Protein AF-A0A2D6ZFH9-F1 (afdb_monomer_lite)

Foldseek 3Di:
DPPDDPLNVLVVLLVLLCVQQVVDPPVSLVVVLVCQVVFHWAFRDWDADPVPRDIATETEHEACPQPDDDDDSVVVSVQSVLQSVQSVVCVVDPVSVVVFDWDADPVFRKIWGPGWRWDDDPNDIWTWTWIWTDDPRHIYIYTYTDDDPDPPD

Sequence (153 aa):
MPKLDLLKIFNLSANLLVASFQRQPNEDIDELYKNLRQGKRVPAGKLINEKNGNFIPLYLQLDRTNYRGKFNKRNFLKAVQILLEKFAQKADDDKELEKLEALTSPMSGEILINIPAGMRVDEEINILMASVLPCKESLVIRLLFVEGQGAHQ

Radius of gyration: 15.62 Å; chains: 1; bounding box: 48×38×37 Å

Structure (mmCIF, N/CA/C/O backbone):
data_AF-A0A2D6ZFH9-F1
#
_entry.id   AF-A0A2D6ZFH9-F1
#
loop_
_atom_site.group_PDB
_atom_site.id
_atom_site.type_symbol
_atom_site.label_atom_id
_atom_site.label_alt_id
_atom_site.label_comp_id
_atom_site.label_asym_id
_atom_site.label_entity_id
_atom_site.label_seq_id
_atom_site.pdbx_PDB_ins_code
_atom_site.Cartn_x
_atom_site.Cartn_y
_atom_site.Cartn_z
_atom_site.occupancy
_atom_site.B_iso_or_equiv
_atom_site.auth_seq_id
_atom_site.auth_comp_id
_atom_site.auth_asym_id
_atom_site.auth_atom_id
_atom_site.pdbx_PDB_model_num
ATOM 1 N N . MET A 1 1 ? -12.997 15.977 8.944 1.00 43.72 1 MET A N 1
ATOM 2 C CA . MET A 1 1 ? -12.691 14.625 9.467 1.00 43.72 1 MET A CA 1
ATOM 3 C C . MET A 1 1 ? -11.893 14.774 10.751 1.00 43.72 1 MET A C 1
ATOM 5 O O . MET A 1 1 ? -11.098 15.708 10.806 1.00 43.72 1 MET A O 1
ATOM 9 N N . PRO A 1 2 ? -12.093 13.922 11.775 1.00 46.31 2 PRO A N 1
ATOM 10 C CA . PRO A 1 2 ? -11.177 13.882 12.913 1.00 46.31 2 PRO A CA 1
ATOM 11 C C . PRO A 1 2 ? -9.754 13.659 12.389 1.00 46.31 2 PRO A C 1
ATOM 13 O O . PRO A 1 2 ? -9.568 12.908 11.430 1.00 46.31 2 PRO A O 1
ATOM 16 N N . LYS A 1 3 ? -8.771 14.350 12.973 1.00 56.97 3 LYS A N 1
ATOM 17 C CA . LYS A 1 3 ? -7.353 14.206 12.625 1.00 56.97 3 LYS A CA 1
ATOM 18 C C . LYS A 1 3 ? -6.991 12.731 12.844 1.00 56.97 3 LYS A C 1
ATOM 20 O O . LYS A 1 3 ? -6.969 12.283 13.990 1.00 56.97 3 LYS A O 1
ATOM 25 N N . LEU A 1 4 ? -6.846 11.947 11.771 1.00 64.44 4 LEU A N 1
ATOM 26 C CA . LEU A 1 4 ? -6.427 10.556 11.918 1.00 64.44 4 LEU A CA 1
ATOM 27 C C . LEU A 1 4 ? -4.990 10.562 12.433 1.00 64.44 4 LEU A C 1
ATOM 29 O O . LEU A 1 4 ? -4.124 11.237 11.882 1.00 64.44 4 LEU A O 1
ATOM 33 N N . ASP A 1 5 ? -4.774 9.816 13.507 1.00 82.88 5 ASP A N 1
ATOM 34 C CA . ASP A 1 5 ? -3.456 9.577 14.071 1.00 82.88 5 ASP A CA 1
ATOM 35 C C . ASP A 1 5 ? -2.593 8.809 13.055 1.00 82.88 5 ASP A C 1
ATOM 37 O O . ASP A 1 5 ? -3.049 7.821 12.467 1.00 82.88 5 ASP A O 1
ATOM 41 N N . LEU A 1 6 ? -1.362 9.275 12.835 1.00 87.50 6 LEU A N 1
ATOM 42 C CA . LEU A 1 6 ? -0.447 8.699 11.854 1.00 87.50 6 LEU A CA 1
ATOM 43 C C . LEU A 1 6 ? -0.100 7.237 12.173 1.00 87.50 6 LEU A C 1
ATOM 45 O O . LEU A 1 6 ? -0.052 6.411 11.262 1.00 87.50 6 LEU A O 1
ATOM 49 N N . LEU A 1 7 ? 0.033 6.883 13.452 1.00 88.94 7 LEU A N 1
ATOM 50 C CA . LEU A 1 7 ? 0.263 5.506 13.878 1.00 88.94 7 LEU A CA 1
ATOM 51 C C . LEU A 1 7 ? -0.943 4.617 13.549 1.00 88.94 7 LEU A C 1
ATOM 53 O O . LEU A 1 7 ? -0.791 3.484 13.091 1.00 88.94 7 LEU A O 1
ATOM 57 N N . LYS A 1 8 ? -2.167 5.138 13.708 1.00 88.12 8 LYS A N 1
ATOM 58 C CA . LYS A 1 8 ? -3.386 4.408 13.315 1.00 88.12 8 LYS A CA 1
ATOM 59 C C . LYS A 1 8 ? -3.468 4.214 11.804 1.00 88.12 8 LYS A C 1
ATOM 61 O O . LYS A 1 8 ? -3.869 3.139 11.368 1.00 88.12 8 LYS A O 1
ATOM 66 N N . ILE A 1 9 ? -3.087 5.219 11.014 1.00 90.25 9 ILE A N 1
ATOM 67 C CA . ILE A 1 9 ? -3.019 5.126 9.545 1.00 90.25 9 ILE A CA 1
ATOM 68 C C . ILE A 1 9 ? -1.995 4.072 9.123 1.00 90.25 9 ILE A C 1
ATOM 70 O O . ILE A 1 9 ? -2.291 3.237 8.265 1.00 90.25 9 ILE A O 1
ATOM 74 N N . PHE A 1 10 ? -0.819 4.085 9.741 1.00 93.44 10 PHE A N 1
ATOM 75 C CA . PHE A 1 10 ? 0.229 3.110 9.483 1.00 93.44 10 PHE A CA 1
ATOM 76 C C . PHE A 1 10 ? -0.232 1.685 9.799 1.00 93.44 10 PHE A C 1
ATOM 78 O O . PHE A 1 10 ? -0.231 0.836 8.908 1.00 93.44 10 PHE A O 1
ATOM 85 N N . ASN A 1 11 ? -0.745 1.450 11.009 1.00 91.69 11 ASN A N 1
ATOM 86 C CA . ASN A 1 11 ? -1.249 0.139 11.423 1.00 91.69 11 ASN A CA 1
ATOM 87 C C . ASN A 1 11 ? -2.407 -0.343 10.540 1.00 91.69 11 ASN A C 1
ATOM 89 O O . ASN A 1 11 ? -2.457 -1.511 10.159 1.00 91.69 11 ASN A O 1
ATOM 93 N N . LEU A 1 12 ? -3.331 0.552 10.180 1.00 92.25 12 LEU A N 1
ATOM 94 C CA . LEU A 1 12 ? -4.419 0.248 9.253 1.00 92.25 12 LEU A CA 1
ATOM 95 C C . LEU A 1 12 ? -3.884 -0.207 7.892 1.00 92.25 12 LEU A C 1
ATOM 97 O O . LEU A 1 12 ? -4.329 -1.225 7.365 1.00 92.25 12 LEU A O 1
ATOM 101 N N . SER A 1 13 ? -2.931 0.542 7.340 1.00 94.38 13 SER A N 1
ATOM 102 C CA . SER A 1 13 ? -2.347 0.262 6.028 1.00 94.38 13 SER A CA 1
ATOM 103 C C . SER A 1 13 ? -1.593 -1.065 6.044 1.00 94.38 13 SER A C 1
ATOM 105 O O . SER A 1 13 ? -1.830 -1.907 5.183 1.00 94.38 13 SER A O 1
ATOM 107 N N . ALA A 1 14 ? -0.752 -1.296 7.055 1.00 94.88 14 ALA A N 1
ATOM 108 C CA . ALA A 1 14 ? -0.007 -2.540 7.215 1.00 94.88 14 ALA A CA 1
ATOM 109 C C . ALA A 1 14 ? -0.937 -3.754 7.320 1.00 94.88 14 ALA A C 1
ATOM 111 O O . ALA A 1 14 ? -0.814 -4.700 6.541 1.00 94.88 14 ALA A O 1
ATOM 112 N N . ASN A 1 15 ? -1.923 -3.699 8.217 1.00 94.19 15 ASN A N 1
ATOM 113 C CA . ASN A 1 15 ? -2.854 -4.803 8.429 1.00 94.19 15 ASN A CA 1
ATOM 114 C C . ASN A 1 15 ? -3.699 -5.102 7.189 1.00 94.19 15 ASN A C 1
ATOM 116 O O . ASN A 1 15 ? -3.901 -6.269 6.854 1.00 94.19 15 ASN A O 1
ATOM 120 N N . LEU A 1 16 ? -4.170 -4.068 6.486 1.00 95.12 16 LEU A N 1
ATOM 121 C CA . LEU A 1 16 ? -4.944 -4.244 5.261 1.00 95.12 16 LEU A CA 1
ATOM 122 C C . LEU A 1 16 ? -4.099 -4.863 4.145 1.00 95.12 16 LEU A C 1
ATOM 124 O O . LEU A 1 16 ? -4.584 -5.752 3.447 1.00 95.12 16 LEU A O 1
ATOM 128 N N . LEU A 1 17 ? -2.839 -4.449 3.989 1.00 96.44 17 LEU A N 1
ATOM 129 C CA . LEU A 1 17 ? -1.936 -5.029 2.993 1.00 96.44 17 LEU A CA 1
ATOM 130 C C . LEU A 1 17 ? -1.594 -6.491 3.321 1.00 96.44 17 LEU A C 1
ATOM 132 O O . LEU A 1 17 ? -1.669 -7.340 2.434 1.00 96.44 17 LEU A O 1
ATOM 136 N N . VAL A 1 18 ? -1.319 -6.823 4.587 1.00 95.31 18 VAL A N 1
ATOM 137 C CA . VAL A 1 18 ? -1.133 -8.219 5.029 1.00 95.31 18 VAL A CA 1
ATOM 138 C C . VAL A 1 18 ? -2.385 -9.049 4.737 1.00 95.31 18 VAL A C 1
ATOM 140 O O . VAL A 1 18 ? -2.299 -10.124 4.142 1.00 95.31 18 VAL A O 1
ATOM 143 N N . ALA A 1 19 ? -3.566 -8.544 5.102 1.00 93.75 19 ALA A N 1
ATOM 144 C CA . ALA A 1 19 ? -4.829 -9.231 4.856 1.00 93.75 19 ALA A CA 1
ATOM 145 C C . ALA A 1 19 ? -5.119 -9.421 3.360 1.00 93.75 19 ALA A C 1
ATOM 147 O O . ALA A 1 19 ? -5.681 -10.446 2.988 1.00 93.75 19 ALA A O 1
ATOM 148 N N . SER A 1 20 ? -4.720 -8.466 2.515 1.00 94.75 20 SER A N 1
ATOM 149 C CA . SER A 1 20 ? -4.968 -8.495 1.067 1.00 94.75 20 SER A CA 1
ATOM 150 C C . SER A 1 20 ? -3.996 -9.398 0.304 1.00 94.75 20 SER A C 1
ATOM 152 O O . SER A 1 20 ? -4.377 -9.969 -0.711 1.00 94.75 20 SER A O 1
ATOM 154 N N . PHE A 1 21 ? -2.744 -9.525 0.759 1.00 94.81 21 PHE A N 1
ATOM 155 C CA . PHE A 1 21 ? -1.682 -10.173 -0.025 1.00 94.81 21 PHE A CA 1
ATOM 156 C C . PHE A 1 21 ? -1.059 -11.416 0.613 1.00 94.81 21 PHE A C 1
ATOM 158 O O . PHE A 1 21 ? -0.444 -12.198 -0.106 1.00 94.81 21 PHE A O 1
ATOM 165 N N . GLN A 1 22 ? -1.187 -11.612 1.928 1.00 91.19 22 GLN A N 1
ATOM 166 C CA . GLN A 1 22 ? -0.555 -12.736 2.638 1.00 91.19 22 GLN A CA 1
ATOM 167 C C . GLN A 1 22 ? -1.557 -13.714 3.262 1.00 91.19 22 GLN A C 1
ATOM 169 O O . GLN A 1 22 ? -1.193 -14.849 3.551 1.00 91.19 22 GLN A O 1
ATOM 174 N N . ARG A 1 23 ? -2.809 -13.294 3.486 1.00 89.50 23 ARG A N 1
ATOM 175 C CA . ARG A 1 23 ? -3.850 -1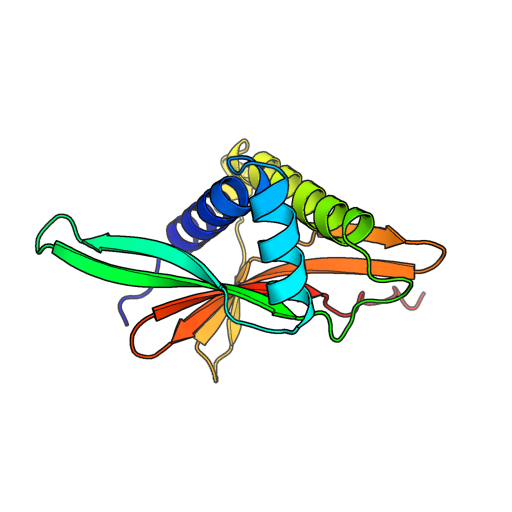4.110 4.144 1.00 89.50 23 ARG A CA 1
ATOM 176 C C . ARG A 1 23 ? -4.967 -14.577 3.201 1.00 89.50 23 ARG A C 1
ATOM 178 O O . ARG A 1 23 ? -5.995 -15.043 3.678 1.00 89.50 23 ARG A O 1
ATOM 185 N N . GLN A 1 24 ? -4.775 -14.434 1.892 1.00 84.25 24 GLN A N 1
ATOM 186 C CA . GLN A 1 24 ? -5.726 -14.844 0.853 1.00 84.25 24 GLN A CA 1
ATOM 187 C C . GLN A 1 24 ? -5.217 -16.101 0.129 1.00 84.25 24 GLN A C 1
ATOM 189 O O . GLN A 1 24 ? -3.998 -16.281 0.022 1.00 84.25 24 GLN A O 1
ATOM 194 N N . PRO A 1 25 ? -6.103 -16.953 -0.412 1.00 81.62 25 PRO A N 1
ATOM 195 C CA . PRO A 1 25 ? -5.702 -18.000 -1.345 1.00 81.62 25 PRO A CA 1
ATOM 196 C C . PRO A 1 25 ? -5.151 -17.398 -2.652 1.00 81.62 25 PRO A C 1
ATOM 198 O O . PRO A 1 25 ? -5.422 -16.252 -3.009 1.00 81.62 25 PRO A O 1
ATOM 201 N N . ASN A 1 26 ? -4.366 -18.184 -3.396 1.00 82.31 26 ASN A N 1
ATOM 202 C CA . ASN A 1 26 ? -3.675 -17.708 -4.604 1.00 82.31 26 ASN A CA 1
ATOM 203 C C . ASN A 1 26 ? -4.620 -17.176 -5.699 1.00 82.31 26 ASN A C 1
ATOM 205 O O . ASN A 1 26 ? -4.254 -16.226 -6.395 1.00 82.31 26 ASN A O 1
ATOM 209 N N . GLU A 1 27 ? -5.804 -17.777 -5.834 1.00 80.31 27 GLU A N 1
ATOM 210 C CA . GLU A 1 27 ? -6.840 -17.411 -6.812 1.00 80.31 27 GLU A CA 1
ATOM 211 C C . GLU A 1 27 ? -7.363 -15.987 -6.569 1.00 80.31 27 GLU A C 1
ATOM 213 O O . GLU A 1 27 ? -7.401 -15.168 -7.491 1.00 80.31 27 GLU A O 1
ATOM 218 N N . ASP A 1 28 ? -7.628 -15.640 -5.309 1.00 89.44 28 ASP A N 1
ATOM 219 C CA . ASP A 1 28 ? -8.063 -14.297 -4.913 1.00 89.44 28 ASP A CA 1
ATOM 220 C C . ASP A 1 28 ? -6.959 -13.257 -5.157 1.00 89.44 28 ASP A C 1
ATOM 222 O O . ASP A 1 28 ? -7.228 -12.124 -5.564 1.00 89.44 28 ASP A O 1
ATOM 226 N N . ILE A 1 29 ? -5.687 -13.643 -4.996 1.00 93.19 29 ILE A N 1
ATOM 227 C CA . ILE A 1 29 ? -4.542 -12.773 -5.307 1.00 93.19 29 ILE A CA 1
ATOM 228 C C . ILE A 1 29 ? -4.432 -12.519 -6.822 1.00 93.19 29 ILE A C 1
ATOM 230 O O . ILE A 1 29 ? -4.035 -11.423 -7.233 1.00 93.19 29 ILE A O 1
ATOM 234 N N . ASP A 1 30 ? -4.762 -13.497 -7.673 1.00 94.50 30 ASP A N 1
ATOM 235 C CA . ASP A 1 30 ? -4.799 -13.313 -9.131 1.00 94.50 30 ASP A CA 1
ATOM 236 C C . ASP A 1 30 ? -5.874 -12.314 -9.556 1.00 94.50 30 ASP A C 1
ATOM 238 O O . ASP A 1 30 ? -5.598 -11.393 -10.340 1.00 94.50 30 ASP A O 1
ATOM 242 N N . GLU A 1 31 ? -7.081 -12.455 -9.012 1.00 95.69 31 GLU A N 1
ATOM 243 C CA . GLU A 1 31 ? -8.167 -11.519 -9.278 1.00 95.69 31 GLU A CA 1
ATOM 244 C C . GLU A 1 31 ? -7.848 -10.117 -8.743 1.00 95.69 31 GLU A C 1
ATOM 246 O O . GLU A 1 31 ? -7.998 -9.123 -9.469 1.00 95.69 31 GLU A O 1
ATOM 251 N N . LEU A 1 32 ? -7.334 -10.026 -7.513 1.00 96.31 32 LEU A N 1
ATOM 252 C CA . LEU A 1 32 ? -6.890 -8.774 -6.911 1.00 96.31 32 LEU A CA 1
ATOM 253 C C . LEU A 1 32 ? -5.855 -8.079 -7.801 1.00 96.31 32 LEU A C 1
ATOM 255 O O . LEU A 1 32 ? -6.027 -6.913 -8.161 1.00 96.31 32 LEU A O 1
ATOM 259 N N . TYR A 1 33 ? -4.810 -8.798 -8.220 1.00 96.94 33 TYR A N 1
ATOM 260 C CA . TYR A 1 33 ? -3.784 -8.264 -9.114 1.00 96.94 33 TYR A CA 1
ATOM 261 C C . TYR A 1 33 ? -4.376 -7.765 -10.436 1.00 96.94 33 TYR A C 1
ATOM 263 O O . TYR A 1 33 ? -4.047 -6.661 -10.882 1.00 96.94 33 TYR A O 1
ATOM 271 N N . LYS A 1 34 ? -5.260 -8.548 -11.065 1.00 97.50 34 LYS A N 1
ATOM 272 C CA . LYS A 1 34 ? -5.911 -8.175 -12.328 1.00 97.50 34 LYS A CA 1
ATOM 273 C C . LYS A 1 34 ? -6.704 -6.878 -12.177 1.00 97.50 34 LYS A C 1
ATOM 275 O O . LYS A 1 34 ? -6.564 -5.984 -13.014 1.00 97.50 34 LYS A O 1
ATOM 280 N N . ASN A 1 35 ? -7.496 -6.757 -11.113 1.00 97.88 35 ASN A N 1
ATOM 281 C CA . ASN A 1 35 ? -8.308 -5.574 -10.852 1.00 97.88 35 ASN A CA 1
ATOM 282 C C . ASN A 1 35 ? -7.443 -4.343 -10.528 1.00 97.88 35 ASN A C 1
ATOM 284 O O . ASN A 1 35 ? -7.650 -3.281 -11.119 1.00 97.88 35 ASN A O 1
ATOM 288 N N . LEU A 1 36 ? -6.421 -4.490 -9.679 1.00 98.00 36 LEU A N 1
ATOM 289 C CA . LEU A 1 36 ? -5.487 -3.407 -9.349 1.00 98.00 36 LEU A CA 1
ATOM 290 C C . LEU A 1 36 ? -4.697 -2.931 -10.572 1.00 98.00 36 LEU A C 1
ATOM 292 O O . LEU A 1 36 ? -4.576 -1.730 -10.801 1.00 98.00 36 LEU A O 1
ATOM 296 N N . ARG A 1 37 ? -4.205 -3.849 -11.414 1.00 96.62 37 ARG A N 1
ATOM 297 C CA . ARG A 1 37 ? -3.478 -3.510 -12.651 1.00 96.62 37 ARG A CA 1
ATOM 298 C C . ARG A 1 37 ? -4.314 -2.662 -13.616 1.00 96.62 37 ARG A C 1
ATOM 300 O O . ARG A 1 37 ? -3.743 -1.862 -14.362 1.00 96.62 37 ARG A O 1
ATOM 307 N N . GLN A 1 38 ? -5.634 -2.848 -13.609 1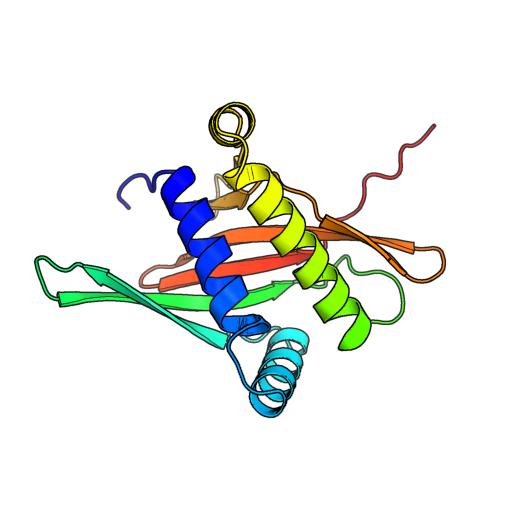.00 96.19 38 GLN A N 1
ATOM 308 C CA . GLN A 1 38 ? -6.603 -2.076 -14.396 1.00 96.19 38 GLN A CA 1
ATOM 309 C C . GLN A 1 38 ? -6.936 -0.707 -13.771 1.00 96.19 38 GLN A C 1
ATOM 311 O O . GLN A 1 38 ? -7.746 0.026 -14.328 1.00 96.19 38 GLN A O 1
ATOM 316 N N . GLY A 1 39 ? -6.334 -0.356 -12.628 1.00 94.62 39 GLY A N 1
ATOM 317 C CA . GLY A 1 39 ? -6.572 0.906 -11.921 1.00 94.62 39 GL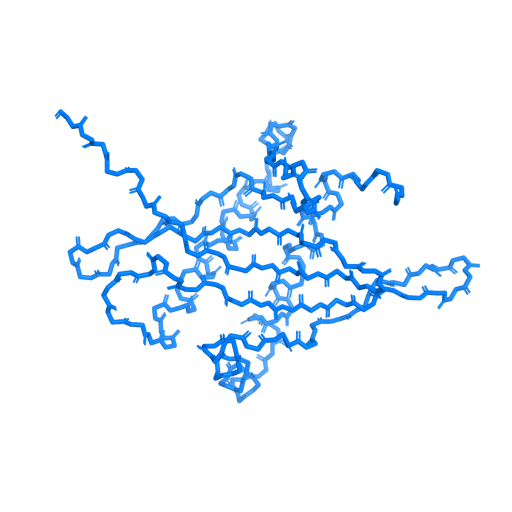Y A CA 1
ATOM 318 C C . GLY A 1 39 ? -7.857 0.926 -11.089 1.00 94.62 39 GLY A C 1
ATOM 319 O O . GLY A 1 39 ? -8.236 1.984 -10.578 1.00 94.62 39 GLY A O 1
ATOM 320 N N . LYS A 1 40 ? -8.536 -0.221 -10.936 1.00 97.31 40 LYS A N 1
ATOM 321 C CA . LYS A 1 40 ? -9.782 -0.311 -10.168 1.00 97.31 40 LYS A CA 1
ATOM 322 C C . LYS A 1 40 ? -9.527 -0.102 -8.677 1.00 97.31 40 LYS A C 1
ATOM 324 O O . LYS A 1 40 ? -8.480 -0.472 -8.148 1.00 97.31 40 LYS A O 1
ATOM 329 N N . ARG A 1 41 ? -10.543 0.430 -7.996 1.00 96.75 41 ARG A N 1
ATOM 330 C CA . ARG A 1 41 ? -10.653 0.380 -6.535 1.00 96.75 41 ARG A CA 1
ATOM 331 C C . ARG A 1 41 ? -11.256 -0.964 -6.150 1.00 96.75 41 ARG A C 1
ATOM 333 O O . ARG A 1 41 ? -12.369 -1.273 -6.570 1.00 96.75 41 ARG A O 1
ATOM 340 N N . VAL A 1 42 ? -10.518 -1.752 -5.382 1.00 97.06 42 VAL A N 1
ATOM 341 C CA . VAL A 1 42 ? -10.933 -3.087 -4.942 1.00 97.06 42 VAL A CA 1
ATOM 342 C C . VAL A 1 42 ? -11.356 -3.009 -3.476 1.00 97.06 42 VAL A C 1
ATOM 344 O O . VAL A 1 42 ? -10.600 -2.447 -2.683 1.00 97.06 42 VAL A O 1
ATOM 347 N N . PRO A 1 43 ? -12.541 -3.509 -3.084 1.00 95.38 43 PRO A N 1
ATOM 348 C CA . PRO A 1 43 ? -12.915 -3.601 -1.676 1.00 95.38 43 PRO A CA 1
ATOM 349 C C . PRO A 1 43 ? -11.878 -4.415 -0.896 1.00 95.38 43 PRO A C 1
ATOM 351 O O . PRO A 1 43 ? -11.517 -5.510 -1.314 1.00 95.38 43 PRO A O 1
ATOM 354 N N . ALA A 1 44 ? -11.396 -3.876 0.221 1.00 93.00 44 ALA A N 1
ATOM 355 C CA . ALA A 1 44 ? -10.333 -4.497 1.017 1.00 93.00 44 ALA A CA 1
ATOM 356 C C . ALA A 1 44 ? -10.684 -4.621 2.509 1.00 93.00 44 ALA A C 1
ATOM 358 O O . ALA A 1 44 ? -9.971 -5.275 3.266 1.00 93.00 44 ALA A O 1
ATOM 359 N N . GLY A 1 45 ? -11.789 -4.013 2.951 1.00 91.06 45 GLY A N 1
ATOM 360 C CA . GLY A 1 45 ? -12.287 -4.173 4.313 1.00 91.06 45 GLY A CA 1
ATOM 361 C C . GLY A 1 45 ? -13.217 -3.049 4.751 1.00 91.06 45 GLY A C 1
ATOM 362 O O . GLY A 1 45 ? -13.779 -2.316 3.937 1.00 91.06 45 GLY A O 1
ATOM 363 N N . LYS A 1 46 ? -13.371 -2.909 6.066 1.00 91.75 46 LYS A N 1
ATOM 364 C CA . LYS A 1 46 ? -14.126 -1.830 6.706 1.00 91.75 46 LYS A CA 1
ATOM 365 C C . LYS A 1 46 ? -13.512 -1.491 8.062 1.00 91.75 46 LYS A C 1
ATOM 367 O O . LYS A 1 46 ? -13.117 -2.392 8.796 1.00 91.75 46 LYS A O 1
ATOM 372 N N . LEU A 1 47 ? -13.468 -0.209 8.408 1.00 86.31 47 LEU A N 1
ATOM 373 C CA . LEU A 1 47 ? -13.263 0.242 9.785 1.00 86.31 47 LEU A CA 1
ATOM 374 C C . LEU A 1 47 ? -14.614 0.272 10.479 1.00 86.31 47 LEU A C 1
ATOM 376 O O . LEU A 1 47 ? -15.523 0.911 9.964 1.00 86.31 47 LEU A O 1
ATOM 380 N N . ILE A 1 48 ? -14.751 -0.378 11.629 1.00 85.12 48 ILE A N 1
ATOM 381 C CA . ILE A 1 48 ? -15.995 -0.382 12.404 1.00 85.12 48 ILE A CA 1
ATOM 382 C C . ILE A 1 48 ? -15.791 0.483 13.645 1.00 85.12 48 ILE A C 1
ATOM 384 O O . ILE A 1 48 ? -14.791 0.352 14.347 1.00 85.12 48 ILE A O 1
ATOM 388 N N . ASN A 1 49 ? -16.741 1.368 13.920 1.00 79.94 49 ASN A N 1
ATOM 389 C CA . ASN A 1 49 ? -16.838 2.048 15.198 1.00 79.94 49 ASN A CA 1
ATOM 390 C C . ASN A 1 49 ? -17.633 1.166 16.165 1.00 79.94 49 ASN A C 1
ATOM 392 O O . ASN A 1 49 ? -18.855 1.065 16.072 1.00 79.94 49 ASN A O 1
ATOM 396 N N . GLU A 1 50 ? -16.934 0.546 17.111 1.00 80.12 50 GLU A N 1
ATOM 397 C CA . GLU A 1 50 ? -17.523 -0.386 18.080 1.00 80.12 50 GLU A CA 1
ATOM 398 C C . GLU A 1 50 ? -18.606 0.251 18.965 1.00 80.12 50 GLU A C 1
ATOM 400 O O . GLU A 1 50 ? -19.480 -0.449 19.463 1.00 80.12 50 GLU A O 1
ATOM 405 N N . LYS A 1 51 ? -18.600 1.581 19.135 1.00 80.12 51 LYS A N 1
ATOM 406 C CA . LYS A 1 51 ? -19.562 2.276 20.004 1.00 80.12 51 LYS A CA 1
ATOM 407 C C . LYS A 1 51 ? -20.944 2.448 19.379 1.00 80.12 51 LYS A C 1
ATOM 409 O O . LYS A 1 51 ? -21.915 2.586 20.113 1.00 80.12 51 LYS A O 1
ATOM 414 N N . ASN A 1 52 ? -21.038 2.522 18.052 1.00 84.62 52 ASN A N 1
ATOM 415 C CA . ASN A 1 52 ? -22.300 2.820 17.364 1.00 84.62 52 ASN A CA 1
ATOM 416 C C . ASN A 1 52 ? -22.566 1.962 16.119 1.00 84.62 52 ASN A C 1
ATOM 418 O O . ASN A 1 52 ? -23.573 2.171 15.452 1.00 84.62 52 ASN A O 1
ATOM 422 N N . GLY A 1 53 ? -21.683 1.018 15.786 1.00 82.25 53 GLY A N 1
ATOM 423 C CA . GLY A 1 53 ? -21.844 0.112 14.646 1.00 82.25 53 GLY A CA 1
ATOM 424 C C . GLY A 1 53 ? -21.621 0.756 13.274 1.00 82.25 53 GLY A C 1
ATOM 425 O O . GLY A 1 53 ? -21.652 0.048 12.266 1.00 82.25 53 GLY A O 1
ATOM 426 N N . ASN A 1 54 ? -21.353 2.065 13.206 1.00 85.75 54 ASN A N 1
ATOM 427 C CA . ASN A 1 54 ? -21.047 2.732 11.944 1.00 85.75 54 ASN A CA 1
ATOM 428 C C . ASN A 1 54 ? -19.743 2.184 11.371 1.00 85.75 54 ASN A C 1
ATOM 430 O O . ASN A 1 54 ? -18.794 1.918 12.112 1.00 85.75 54 ASN A O 1
ATOM 434 N N . PHE A 1 55 ? -19.667 2.070 10.047 1.00 89.38 55 PHE A N 1
ATOM 435 C CA . PHE A 1 55 ? -18.456 1.612 9.384 1.00 89.38 55 PHE A CA 1
ATOM 436 C C . PHE A 1 55 ? -18.015 2.543 8.260 1.00 89.38 55 PHE A C 1
ATOM 438 O O . PHE A 1 55 ? -18.827 3.206 7.623 1.00 89.38 55 PHE A O 1
ATOM 445 N N . ILE A 1 56 ? -16.706 2.568 8.020 1.00 90.81 56 ILE A N 1
ATOM 446 C CA . ILE A 1 56 ? -16.080 3.250 6.891 1.00 90.81 56 ILE A CA 1
ATOM 447 C C . ILE A 1 56 ? -15.504 2.167 5.970 1.00 90.81 56 ILE A C 1
ATOM 449 O O . ILE A 1 56 ? -14.569 1.470 6.376 1.00 90.81 56 ILE A O 1
ATOM 453 N N . PRO A 1 57 ? -16.046 1.988 4.754 1.00 95.19 57 PRO A N 1
ATOM 454 C CA . PRO A 1 57 ? -15.476 1.112 3.738 1.00 95.19 57 PRO A CA 1
ATOM 455 C C . PRO A 1 57 ? -14.009 1.433 3.443 1.00 95.19 57 PRO A C 1
ATOM 457 O O . PRO A 1 57 ? -13.626 2.602 3.321 1.00 95.19 57 PRO A O 1
ATOM 460 N N . LEU A 1 58 ? -13.210 0.382 3.274 1.00 95.81 58 LEU A N 1
ATOM 461 C CA . LEU A 1 58 ? -11.812 0.456 2.872 1.00 95.81 58 LEU A CA 1
ATOM 462 C C . LEU A 1 58 ? -11.638 -0.138 1.480 1.00 95.81 58 LEU A C 1
ATOM 464 O O . LEU A 1 58 ? -12.105 -1.244 1.196 1.00 95.81 58 LEU A O 1
ATOM 468 N N . TYR A 1 59 ? -10.908 0.582 0.639 1.00 97.69 59 TYR A N 1
ATOM 469 C CA . TYR A 1 59 ? -10.545 0.142 -0.701 1.00 97.69 59 TYR A CA 1
ATOM 470 C C . TYR A 1 59 ? -9.033 0.105 -0.865 1.00 97.69 59 TYR A C 1
ATOM 472 O O . TYR A 1 59 ? -8.322 0.907 -0.266 1.00 97.69 59 TYR A O 1
ATOM 480 N N . LEU A 1 60 ? -8.562 -0.784 -1.730 1.00 98.19 60 LEU A N 1
ATOM 481 C CA . LEU A 1 60 ? -7.192 -0.835 -2.210 1.00 98.19 60 LEU A CA 1
ATOM 482 C C . LEU A 1 60 ? -7.148 -0.375 -3.669 1.00 98.19 60 LEU A C 1
ATOM 484 O O . LEU A 1 60 ? -8.006 -0.740 -4.476 1.00 98.19 60 LEU A O 1
ATOM 488 N N . GLN A 1 61 ? -6.151 0.428 -4.019 1.00 98.19 61 GLN A N 1
ATOM 489 C CA . GLN A 1 61 ? -5.924 0.874 -5.390 1.00 98.19 61 GLN A CA 1
ATOM 490 C C . GLN A 1 61 ? -4.429 0.880 -5.704 1.00 98.19 61 GLN A C 1
ATOM 492 O O . GLN A 1 61 ? -3.600 1.100 -4.826 1.00 98.19 61 GLN A O 1
ATOM 497 N N . LEU A 1 62 ? -4.086 0.654 -6.969 1.00 98.44 62 LEU A N 1
ATOM 498 C CA . LEU A 1 62 ? -2.722 0.749 -7.470 1.00 98.44 62 LEU A CA 1
ATOM 499 C C . LEU A 1 62 ? -2.608 1.915 -8.454 1.00 98.44 62 LEU A C 1
ATOM 501 O O . LEU A 1 62 ? -3.364 1.992 -9.421 1.00 98.44 62 LEU A O 1
ATOM 505 N N . ASP A 1 63 ? -1.618 2.769 -8.229 1.00 96.94 63 ASP A N 1
ATOM 506 C CA . ASP A 1 63 ? -1.103 3.722 -9.199 1.00 96.94 63 ASP A CA 1
ATOM 507 C C . ASP A 1 63 ? 0.267 3.242 -9.683 1.00 96.94 63 ASP A C 1
ATOM 509 O O . ASP A 1 63 ? 1.238 3.174 -8.928 1.00 96.94 63 ASP A O 1
ATOM 513 N N . ARG A 1 64 ? 0.328 2.866 -10.957 1.00 95.38 64 ARG A N 1
ATOM 514 C CA . ARG A 1 64 ? 1.544 2.362 -11.604 1.00 95.38 64 ARG A CA 1
ATOM 515 C C . ARG A 1 64 ? 2.110 3.337 -12.628 1.00 95.38 64 ARG A C 1
ATOM 517 O O . ARG A 1 64 ? 2.877 2.906 -13.484 1.00 95.38 64 ARG A O 1
ATOM 524 N N . THR A 1 65 ? 1.697 4.603 -12.582 1.00 95.44 65 THR A N 1
ATOM 525 C CA . THR A 1 65 ? 2.054 5.608 -13.594 1.00 95.44 65 THR A CA 1
ATOM 526 C C . THR A 1 65 ? 3.569 5.740 -13.745 1.00 95.44 65 THR A C 1
ATOM 528 O O . THR A 1 65 ? 4.056 5.755 -14.869 1.00 95.44 65 THR A O 1
ATOM 531 N N . ASN A 1 66 ? 4.316 5.703 -12.635 1.00 95.00 66 ASN A N 1
ATOM 532 C CA . ASN A 1 66 ? 5.779 5.818 -12.654 1.00 95.00 66 ASN A CA 1
ATOM 533 C C . ASN A 1 66 ? 6.514 4.469 -12.606 1.00 95.00 66 ASN A C 1
ATOM 535 O O . ASN A 1 66 ? 7.715 4.433 -12.348 1.00 95.00 66 ASN A O 1
ATOM 539 N N . TYR A 1 67 ? 5.818 3.348 -12.824 1.00 95.12 67 TYR A N 1
ATOM 540 C CA . TYR A 1 67 ? 6.480 2.048 -12.884 1.00 95.12 67 TYR A CA 1
ATOM 541 C C . TYR A 1 67 ? 7.284 1.911 -14.182 1.00 95.12 67 TYR A C 1
ATOM 543 O O . TYR A 1 67 ? 6.749 2.115 -15.274 1.00 95.12 67 TYR A O 1
ATOM 551 N N . ARG A 1 68 ? 8.535 1.468 -14.073 1.00 93.44 68 ARG A N 1
ATOM 552 C CA . ARG A 1 68 ? 9.457 1.248 -15.191 1.00 93.44 68 ARG A CA 1
ATOM 553 C C . ARG A 1 68 ? 9.800 -0.232 -15.365 1.00 93.44 68 ARG A C 1
ATOM 555 O O . ARG A 1 68 ? 9.947 -0.976 -14.393 1.00 93.44 68 ARG A O 1
ATOM 562 N N . GLY A 1 69 ? 9.923 -0.660 -16.621 1.00 91.31 69 GLY A N 1
ATOM 563 C CA . GLY A 1 69 ? 10.163 -2.054 -17.006 1.00 91.31 69 GLY A CA 1
ATOM 564 C C . GLY A 1 69 ? 8.886 -2.896 -17.136 1.00 91.31 69 GLY A C 1
ATOM 565 O O . GLY A 1 69 ? 7.761 -2.391 -17.203 1.00 91.31 69 GLY A O 1
ATOM 566 N N . LYS A 1 70 ? 9.034 -4.227 -17.183 1.00 91.44 70 LYS A N 1
ATOM 567 C CA . LYS A 1 70 ? 7.895 -5.143 -17.377 1.00 91.44 70 LYS A CA 1
ATOM 568 C C . LYS A 1 70 ? 7.046 -5.264 -16.108 1.00 91.44 70 LYS A C 1
ATOM 570 O O . LYS A 1 70 ? 7.450 -5.904 -15.133 1.00 91.44 70 LYS A O 1
ATOM 575 N N . PHE A 1 71 ? 5.826 -4.727 -16.144 1.00 94.56 71 PHE A N 1
ATOM 576 C CA . PHE A 1 71 ? 4.858 -4.877 -15.054 1.00 94.56 71 PHE A CA 1
ATOM 577 C C . PHE A 1 71 ? 4.128 -6.229 -15.133 1.00 94.56 71 PHE A C 1
ATOM 579 O O . PHE A 1 71 ? 3.338 -6.473 -16.047 1.00 94.56 71 PHE A O 1
ATOM 586 N N . ASN A 1 72 ? 4.381 -7.116 -14.169 1.00 95.62 72 ASN A N 1
ATOM 587 C CA . ASN A 1 72 ? 3.764 -8.443 -14.055 1.00 95.62 72 ASN A CA 1
ATOM 588 C C . ASN A 1 72 ? 3.472 -8.789 -12.577 1.00 95.62 72 ASN A C 1
ATOM 590 O O . ASN A 1 72 ? 3.971 -8.107 -11.681 1.00 95.62 72 ASN A O 1
ATOM 594 N N . LYS A 1 73 ? 2.673 -9.840 -12.323 1.00 95.94 73 LYS A N 1
ATOM 595 C CA . LYS A 1 73 ? 2.256 -10.251 -10.966 1.00 95.94 73 LYS A CA 1
ATOM 596 C C . LYS A 1 73 ? 3.455 -10.479 -10.043 1.00 95.94 73 LYS A C 1
ATOM 598 O O . LYS A 1 73 ? 3.459 -9.975 -8.929 1.00 95.94 73 LYS A O 1
ATOM 603 N N . ARG A 1 74 ? 4.493 -11.175 -10.521 1.00 95.31 74 ARG A N 1
ATOM 604 C CA . ARG A 1 74 ? 5.704 -11.478 -9.742 1.00 95.31 74 ARG A CA 1
ATOM 605 C C . ARG A 1 74 ? 6.407 -10.204 -9.269 1.00 95.31 74 ARG A C 1
ATOM 607 O O . ARG A 1 74 ? 6.704 -10.087 -8.087 1.00 95.31 74 ARG A O 1
ATOM 614 N N . ASN A 1 75 ? 6.647 -9.252 -10.169 1.00 95.88 75 ASN A N 1
ATOM 615 C CA . ASN A 1 75 ? 7.322 -7.996 -9.826 1.00 95.88 75 ASN A CA 1
ATOM 616 C C . ASN A 1 75 ? 6.468 -7.129 -8.893 1.00 95.88 75 ASN A C 1
ATOM 618 O O . ASN A 1 75 ? 6.985 -6.550 -7.944 1.00 95.88 75 ASN A O 1
ATOM 622 N N . PHE A 1 76 ? 5.155 -7.083 -9.125 1.00 97.12 76 PHE A N 1
ATOM 623 C CA . PHE A 1 76 ? 4.228 -6.369 -8.252 1.00 97.12 76 PHE A CA 1
ATOM 624 C C . PHE A 1 76 ? 4.200 -6.952 -6.832 1.00 97.12 76 PHE A C 1
ATOM 626 O O . PHE A 1 76 ? 4.387 -6.214 -5.870 1.00 97.12 76 PHE A O 1
ATOM 633 N N . LEU A 1 77 ? 4.025 -8.270 -6.694 1.00 96.25 77 LEU A N 1
ATOM 634 C CA . LEU A 1 77 ? 4.003 -8.923 -5.384 1.00 96.25 77 LEU A CA 1
ATOM 635 C C . LEU A 1 77 ? 5.346 -8.801 -4.662 1.00 96.25 77 LEU A C 1
ATOM 637 O O . LEU A 1 77 ? 5.356 -8.589 -3.455 1.00 96.25 77 LEU A O 1
ATOM 641 N N . LYS A 1 78 ? 6.469 -8.841 -5.390 1.00 96.00 78 LYS A N 1
ATOM 642 C CA . LYS A 1 78 ? 7.792 -8.558 -4.819 1.00 96.00 78 LYS A CA 1
ATOM 643 C C . LYS A 1 78 ? 7.869 -7.141 -4.238 1.00 96.00 78 LYS A C 1
ATOM 645 O O . LYS A 1 78 ? 8.373 -6.974 -3.134 1.00 96.00 78 LYS A O 1
ATOM 650 N N . ALA A 1 79 ? 7.352 -6.131 -4.942 1.00 96.81 79 ALA A N 1
ATOM 651 C CA . ALA A 1 79 ? 7.320 -4.755 -4.439 1.00 96.81 79 ALA A CA 1
ATOM 652 C C . ALA A 1 79 ? 6.487 -4.632 -3.152 1.00 96.81 79 ALA A C 1
ATOM 654 O O . ALA A 1 79 ? 6.924 -4.015 -2.183 1.00 96.81 79 ALA A O 1
ATOM 655 N N . VAL A 1 80 ? 5.305 -5.257 -3.134 1.00 97.50 80 VAL A N 1
ATOM 656 C C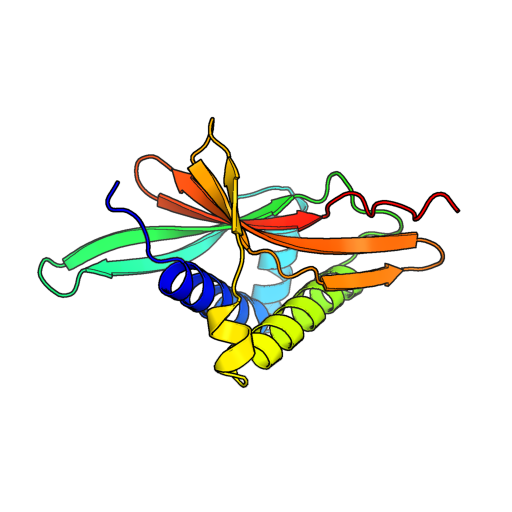A . VAL A 1 80 ? 4.423 -5.292 -1.957 1.00 97.50 80 VAL A CA 1
ATOM 657 C C . VAL A 1 80 ? 5.092 -6.013 -0.789 1.00 97.50 80 VAL A C 1
ATOM 659 O O . VAL A 1 80 ? 5.017 -5.538 0.339 1.00 97.50 80 VAL A O 1
ATOM 662 N N . GLN A 1 81 ? 5.777 -7.126 -1.049 1.00 97.25 81 GLN A N 1
ATOM 663 C CA . GLN A 1 81 ? 6.512 -7.860 -0.025 1.00 97.25 81 GLN A CA 1
ATOM 664 C C . GLN A 1 81 ? 7.601 -6.989 0.618 1.00 97.25 81 GLN A C 1
ATOM 666 O O . GLN A 1 81 ? 7.642 -6.892 1.839 1.00 97.25 81 GLN A O 1
ATOM 671 N N . ILE A 1 82 ? 8.421 -6.300 -0.183 1.00 97.75 82 ILE A N 1
ATOM 672 C CA . ILE A 1 82 ? 9.465 -5.394 0.329 1.00 97.75 82 ILE A CA 1
ATOM 673 C C . ILE A 1 82 ? 8.843 -4.272 1.176 1.00 97.75 82 ILE A C 1
ATOM 675 O O . ILE A 1 82 ? 9.381 -3.909 2.220 1.00 97.75 82 ILE A O 1
ATOM 679 N N . LEU A 1 83 ? 7.694 -3.731 0.758 1.00 98.06 83 LEU A N 1
ATOM 680 C CA . LEU A 1 83 ? 6.969 -2.722 1.533 1.00 98.06 83 LEU A CA 1
ATOM 681 C C . LEU A 1 83 ? 6.487 -3.262 2.885 1.00 98.06 83 LEU A C 1
ATOM 683 O O . LEU A 1 83 ? 6.647 -2.589 3.899 1.00 98.06 83 LEU A O 1
ATOM 687 N N . LEU A 1 84 ? 5.938 -4.478 2.915 1.00 97.19 84 LEU A N 1
ATOM 688 C CA . LEU A 1 84 ? 5.507 -5.131 4.152 1.00 97.19 84 LEU A CA 1
ATOM 689 C C . LEU A 1 84 ? 6.683 -5.435 5.088 1.00 97.19 84 LEU A C 1
ATOM 691 O O . LEU A 1 84 ? 6.565 -5.223 6.290 1.00 97.19 84 LEU A O 1
ATOM 695 N N . GLU A 1 85 ? 7.828 -5.860 4.552 1.00 96.25 85 GLU A N 1
ATOM 696 C CA . GLU A 1 85 ? 9.063 -6.045 5.326 1.00 96.25 85 GLU A CA 1
ATOM 697 C C . GLU A 1 85 ? 9.541 -4.720 5.936 1.00 96.25 85 GLU A C 1
ATOM 699 O O . GLU A 1 85 ? 9.925 -4.676 7.103 1.00 96.25 85 GLU A O 1
ATOM 704 N N . LYS A 1 86 ? 9.462 -3.615 5.184 1.00 95.75 86 LYS A N 1
ATOM 705 C CA . LYS A 1 86 ? 9.781 -2.273 5.693 1.00 95.75 86 LYS A CA 1
ATOM 706 C C . LYS A 1 86 ? 8.807 -1.806 6.770 1.00 95.75 86 LYS A C 1
ATOM 708 O O . LYS A 1 86 ? 9.233 -1.178 7.735 1.00 95.75 86 LYS A O 1
ATOM 713 N N . PHE A 1 87 ? 7.520 -2.112 6.625 1.00 95.44 87 PHE A N 1
ATOM 714 C CA . PHE A 1 87 ? 6.529 -1.840 7.663 1.00 95.44 87 PHE A CA 1
ATOM 715 C C . PHE A 1 87 ? 6.819 -2.646 8.930 1.00 95.44 87 PHE A C 1
ATOM 717 O O . PHE A 1 87 ? 6.818 -2.066 10.007 1.00 95.44 87 PHE A O 1
ATOM 724 N N . ALA A 1 88 ? 7.136 -3.937 8.813 1.00 94.12 88 ALA A N 1
ATOM 725 C CA . ALA A 1 88 ? 7.516 -4.759 9.961 1.00 94.12 88 ALA A CA 1
ATOM 726 C C . ALA A 1 88 ? 8.760 -4.195 10.669 1.00 94.12 88 ALA A C 1
ATOM 728 O O . ALA A 1 88 ? 8.707 -3.923 11.861 1.00 94.12 88 ALA A O 1
ATOM 729 N N . GLN A 1 89 ? 9.822 -3.873 9.919 1.00 93.19 89 GLN A N 1
ATOM 730 C CA . GLN A 1 89 ? 11.032 -3.236 10.465 1.00 93.19 89 GLN A CA 1
ATOM 731 C C . GLN A 1 89 ? 10.728 -1.932 11.214 1.00 93.19 89 GLN A C 1
ATOM 733 O O . GLN A 1 89 ? 11.317 -1.674 12.257 1.00 93.19 89 GLN A O 1
ATOM 738 N N . LYS A 1 90 ? 9.820 -1.101 10.682 1.00 92.44 90 LYS A N 1
ATOM 739 C CA . LYS A 1 90 ? 9.416 0.161 11.320 1.00 92.44 90 LYS A CA 1
ATOM 740 C C . LYS A 1 90 ? 8.574 -0.067 12.578 1.00 92.44 90 LYS A C 1
ATOM 742 O O . LYS A 1 90 ? 8.644 0.746 13.488 1.00 92.44 90 LYS A O 1
ATOM 747 N N . ALA A 1 91 ? 7.761 -1.121 12.604 1.00 90.25 91 ALA A N 1
ATOM 748 C CA . ALA A 1 91 ? 6.888 -1.458 13.725 1.00 90.25 91 ALA A CA 1
ATOM 749 C C . ALA A 1 91 ? 7.635 -2.141 14.883 1.00 90.25 91 ALA A C 1
ATOM 751 O O . ALA A 1 91 ? 7.230 -1.972 16.027 1.00 90.25 91 ALA A O 1
ATOM 752 N N . ASP A 1 92 ? 8.702 -2.889 14.587 1.00 90.25 92 ASP A N 1
ATOM 753 C CA . ASP A 1 92 ? 9.486 -3.637 15.580 1.00 90.25 92 ASP A CA 1
ATOM 754 C C . ASP A 1 92 ? 10.484 -2.759 16.364 1.00 90.25 92 ASP A C 1
ATOM 756 O O . ASP A 1 92 ? 11.016 -3.190 17.387 1.00 90.25 92 ASP A O 1
ATOM 760 N N . ASP A 1 93 ? 10.755 -1.534 15.901 1.00 89.31 93 ASP A N 1
ATOM 761 C CA . ASP A 1 93 ? 11.655 -0.579 16.555 1.00 89.31 93 ASP A CA 1
ATOM 762 C C . ASP A 1 93 ? 10.879 0.671 16.995 1.00 89.31 93 ASP A C 1
ATOM 764 O O . ASP A 1 93 ? 10.588 1.555 16.188 1.00 89.31 93 ASP A O 1
ATOM 768 N N . ASP A 1 94 ? 10.576 0.764 18.294 1.00 83.62 94 ASP A N 1
ATOM 769 C CA . ASP A 1 94 ? 9.834 1.883 18.894 1.00 83.62 94 ASP A CA 1
ATOM 770 C C . ASP A 1 94 ? 10.456 3.252 18.570 1.00 83.62 94 ASP A C 1
ATOM 772 O O . ASP A 1 94 ? 9.739 4.213 18.286 1.00 83.62 94 ASP A O 1
ATOM 776 N N . LYS A 1 95 ? 11.794 3.354 18.544 1.00 82.88 95 LYS A N 1
ATOM 777 C CA . LYS A 1 95 ? 12.481 4.621 18.231 1.00 82.88 95 LYS A CA 1
ATOM 778 C C . LYS A 1 95 ? 12.290 5.003 16.777 1.00 82.88 95 LYS A C 1
ATOM 780 O O . LYS A 1 95 ? 12.275 6.185 16.437 1.00 82.88 95 LYS A O 1
ATOM 785 N N . GLU A 1 96 ? 12.215 4.016 15.898 1.00 82.38 96 GLU A N 1
ATOM 786 C CA . GLU A 1 96 ? 11.924 4.251 14.499 1.00 82.38 96 GLU A CA 1
ATOM 787 C C . GLU A 1 96 ? 10.443 4.556 14.288 1.00 82.38 96 GLU A C 1
ATOM 789 O O . GLU A 1 96 ? 10.132 5.458 13.510 1.00 82.38 96 GLU A O 1
ATOM 794 N N . LEU A 1 97 ? 9.535 3.900 15.003 1.00 83.25 97 LEU A N 1
ATOM 795 C CA . LEU A 1 97 ? 8.102 4.170 14.947 1.00 83.25 97 LEU A CA 1
ATOM 796 C C . LEU A 1 97 ? 7.760 5.603 15.383 1.00 83.25 97 LEU A C 1
ATOM 798 O O . LEU A 1 97 ? 6.936 6.258 14.747 1.00 83.25 97 LEU A O 1
ATOM 802 N N . GLU A 1 98 ? 8.447 6.131 16.399 1.00 83.44 98 GLU A N 1
ATOM 803 C CA . GLU A 1 98 ? 8.336 7.536 16.822 1.00 83.44 98 GLU A CA 1
ATOM 804 C C . GLU A 1 98 ? 8.771 8.530 15.730 1.00 83.44 98 GLU A C 1
ATOM 806 O O . GLU A 1 98 ? 8.252 9.643 15.655 1.00 83.44 98 GLU A O 1
ATOM 811 N N . LYS A 1 99 ? 9.682 8.119 14.839 1.00 85.06 99 LYS A N 1
ATOM 812 C CA . LYS A 1 99 ? 10.140 8.897 13.674 1.00 85.06 99 LYS A CA 1
ATOM 813 C C . LYS A 1 99 ? 9.301 8.630 12.424 1.00 85.06 99 LYS A C 1
ATOM 815 O O . LYS A 1 99 ? 9.791 8.780 11.302 1.00 85.06 99 LYS A O 1
ATOM 820 N N . LEU A 1 100 ? 8.080 8.122 12.568 1.00 86.94 100 LEU A N 1
ATOM 821 C CA . LEU A 1 100 ? 7.204 7.919 11.427 1.00 86.94 100 LEU A CA 1
ATOM 822 C C . LEU A 1 100 ? 6.816 9.278 10.836 1.00 86.94 100 LEU A C 1
ATOM 824 O O . LEU A 1 100 ? 6.125 10.078 11.459 1.00 86.94 100 LEU A O 1
ATOM 828 N N . GLU A 1 101 ? 7.249 9.516 9.605 1.00 89.06 101 GLU A N 1
ATOM 829 C CA . GLU A 1 101 ? 6.921 10.720 8.853 1.00 89.06 101 GLU A CA 1
ATOM 830 C C . GLU A 1 101 ? 5.832 10.436 7.816 1.00 89.06 101 GLU A C 1
ATOM 832 O O . GLU A 1 101 ? 5.703 9.326 7.285 1.00 89.06 101 GLU A O 1
ATOM 837 N N . ALA A 1 102 ? 5.057 11.468 7.490 1.00 89.69 102 ALA A N 1
ATOM 838 C CA . ALA A 1 102 ? 4.114 11.424 6.388 1.00 89.69 102 ALA A CA 1
ATOM 839 C C . ALA A 1 102 ? 3.990 12.778 5.696 1.00 89.69 102 ALA A C 1
ATOM 841 O O . ALA A 1 102 ? 4.063 13.831 6.328 1.00 89.69 102 ALA A O 1
ATOM 842 N N . LEU A 1 103 ? 3.740 12.735 4.390 1.00 89.31 103 LEU A N 1
ATOM 843 C CA . LEU A 1 103 ? 3.435 13.914 3.588 1.00 89.31 103 LEU A CA 1
ATOM 844 C C . LEU A 1 103 ? 1.927 13.975 3.367 1.00 89.31 103 LEU A C 1
ATOM 846 O O . LEU A 1 103 ? 1.328 12.995 2.933 1.00 89.31 103 LEU A O 1
ATOM 850 N N . THR A 1 104 ? 1.302 15.112 3.668 1.00 90.56 104 THR A N 1
ATOM 851 C CA . THR A 1 104 ? -0.143 15.296 3.466 1.00 90.56 104 THR A CA 1
ATOM 852 C C . THR A 1 104 ? -0.393 16.257 2.314 1.00 90.56 104 THR A C 1
ATOM 854 O O . THR A 1 104 ? 0.085 17.390 2.340 1.00 90.56 104 THR A O 1
ATOM 857 N N . SER A 1 105 ? -1.165 15.831 1.315 1.00 89.19 105 SER A N 1
ATOM 858 C CA . SER A 1 105 ? -1.599 16.719 0.240 1.00 89.19 105 SER A CA 1
ATOM 859 C C . SER A 1 105 ? -2.576 17.767 0.783 1.00 89.19 105 SER A C 1
ATOM 861 O O . SER A 1 105 ? -3.625 17.391 1.316 1.00 89.19 105 SER A O 1
ATOM 863 N N . PRO A 1 106 ? -2.310 19.074 0.606 1.00 85.62 106 PRO A N 1
ATOM 864 C CA . PRO A 1 106 ? -3.231 20.120 1.047 1.00 85.62 106 PRO A CA 1
ATOM 865 C C . PRO A 1 106 ? -4.526 20.147 0.222 1.00 85.62 106 PRO A C 1
ATOM 867 O O . PRO A 1 106 ? -5.526 20.692 0.677 1.00 85.62 106 PRO A O 1
ATOM 870 N N . MET A 1 107 ? -4.520 19.557 -0.981 1.00 88.31 107 MET A N 1
ATOM 871 C CA . MET A 1 107 ? -5.674 19.542 -1.881 1.00 88.31 107 MET A CA 1
ATOM 872 C C . MET A 1 107 ? -6.612 18.366 -1.612 1.00 88.31 107 MET A C 1
ATOM 874 O O . MET A 1 107 ? -7.824 18.549 -1.550 1.00 88.31 107 MET A O 1
ATOM 878 N N . SER A 1 108 ? -6.067 17.153 -1.484 1.00 89.06 108 SER A N 1
ATOM 879 C CA . SER A 1 108 ? -6.872 15.930 -1.349 1.00 89.06 108 SER A CA 1
ATOM 880 C C . SER A 1 108 ? -6.947 15.397 0.080 1.00 89.06 108 SER A C 1
ATOM 882 O O . SER A 1 108 ? -7.747 14.505 0.354 1.00 89.06 108 SER A O 1
ATOM 884 N N . GLY A 1 109 ? -6.107 15.897 0.992 1.00 90.25 109 GLY A N 1
ATOM 885 C CA . GLY A 1 109 ? -5.928 15.298 2.313 1.00 90.25 109 GLY A CA 1
ATOM 886 C C . GLY A 1 109 ? -5.290 13.907 2.263 1.00 90.25 109 GLY A C 1
ATOM 887 O O . GLY A 1 109 ? -5.333 13.195 3.261 1.00 90.25 109 GLY A O 1
ATOM 888 N N . GLU A 1 110 ? -4.739 13.498 1.115 1.00 93.88 110 GLU A N 1
ATOM 889 C CA . GLU A 1 110 ? -4.025 12.231 0.963 1.00 93.88 110 GLU A CA 1
ATOM 890 C C . GLU A 1 110 ? -2.758 12.232 1.810 1.00 93.88 110 GLU A C 1
ATOM 892 O O . GLU A 1 110 ? -1.962 13.165 1.731 1.00 93.88 110 GLU A O 1
ATOM 897 N N . ILE A 1 111 ? -2.577 11.179 2.601 1.00 94.44 111 ILE A N 1
ATOM 898 C CA . ILE A 1 111 ? -1.455 11.023 3.524 1.00 94.44 111 ILE A CA 1
ATOM 899 C C . ILE A 1 111 ? -0.538 9.938 2.969 1.00 94.44 111 ILE A C 1
ATOM 901 O O . ILE A 1 111 ? -0.900 8.764 2.974 1.00 94.44 111 ILE A O 1
ATOM 905 N N . LEU A 1 112 ? 0.638 10.322 2.485 1.00 95.12 112 LEU A N 1
ATOM 906 C CA . LEU A 1 112 ? 1.693 9.421 2.032 1.00 95.12 112 LEU A CA 1
ATOM 907 C C . LEU A 1 112 ? 2.553 9.004 3.226 1.00 95.12 112 LEU A C 1
ATOM 909 O O . LEU A 1 112 ? 3.175 9.856 3.858 1.00 95.12 112 LEU A O 1
ATOM 913 N N . ILE A 1 113 ? 2.610 7.707 3.515 1.00 94.88 113 ILE A N 1
ATOM 914 C CA . ILE A 1 113 ? 3.469 7.148 4.562 1.00 94.88 113 ILE A CA 1
ATOM 915 C C . ILE A 1 113 ? 4.904 7.153 4.027 1.00 94.88 113 ILE A C 1
ATOM 917 O O . ILE A 1 113 ? 5.171 6.518 3.003 1.00 94.88 113 ILE A O 1
ATOM 921 N N . ASN A 1 114 ? 5.828 7.857 4.693 1.00 92.50 114 ASN A N 1
ATOM 922 C CA . ASN A 1 114 ? 7.199 8.052 4.209 1.00 92.50 114 ASN A CA 1
ATOM 923 C C . ASN A 1 114 ? 8.088 6.814 4.446 1.00 92.50 114 ASN A C 1
ATOM 925 O O . ASN A 1 114 ? 9.089 6.859 5.156 1.00 92.50 114 ASN A O 1
ATOM 929 N N . ILE A 1 115 ? 7.689 5.67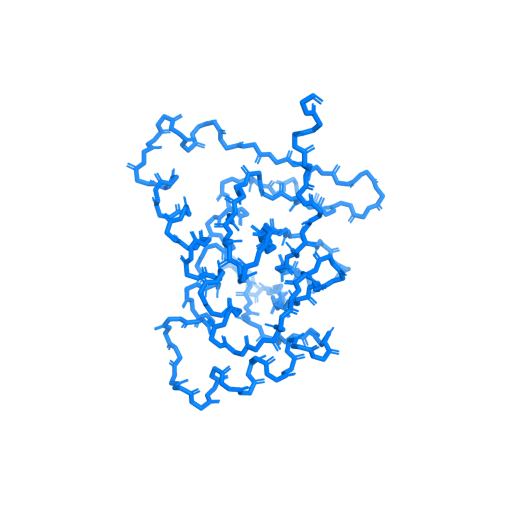5 3.876 1.00 94.12 115 ILE A N 1
ATOM 930 C CA . ILE A 1 115 ? 8.429 4.413 3.921 1.00 94.12 115 ILE A CA 1
ATOM 931 C C . ILE A 1 115 ? 8.554 3.895 2.482 1.00 94.12 115 ILE A C 1
ATOM 933 O O . ILE A 1 115 ? 7.634 3.248 1.973 1.00 94.12 115 ILE A O 1
ATOM 937 N N . PRO A 1 116 ? 9.664 4.207 1.793 1.00 94.44 116 PRO A N 1
ATOM 938 C CA . PRO A 1 116 ? 9.879 3.774 0.420 1.00 94.44 116 PRO A CA 1
ATOM 939 C C . PRO A 1 116 ? 10.318 2.306 0.347 1.00 94.44 116 PRO A C 1
ATOM 941 O O . PRO A 1 116 ? 11.268 1.879 1.007 1.00 94.44 116 PRO A O 1
ATOM 944 N N . ALA A 1 117 ? 9.667 1.542 -0.528 1.00 95.69 117 ALA A N 1
ATOM 945 C CA . ALA A 1 117 ? 10.039 0.177 -0.881 1.00 95.69 117 ALA A CA 1
ATOM 946 C C . ALA A 1 117 ? 10.685 0.156 -2.271 1.00 95.69 117 ALA A C 1
ATOM 948 O O . ALA A 1 117 ? 10.011 0.069 -3.300 1.00 95.69 117 ALA A O 1
ATOM 949 N N . GLY A 1 118 ? 12.012 0.282 -2.291 1.00 94.62 118 GLY A N 1
ATOM 950 C CA . GLY A 1 118 ? 12.804 0.248 -3.517 1.00 94.62 118 GLY A CA 1
ATOM 951 C C . GLY A 1 118 ? 13.022 -1.175 -4.026 1.00 94.62 118 GLY A C 1
ATOM 952 O O . GLY A 1 118 ? 13.399 -2.068 -3.268 1.00 94.62 118 GLY A O 1
ATOM 953 N N . MET A 1 119 ? 12.849 -1.382 -5.328 1.00 93.56 119 MET A N 1
ATOM 954 C CA . MET A 1 119 ? 13.226 -2.618 -6.004 1.00 93.56 119 MET A CA 1
ATOM 955 C C . MET A 1 119 ? 13.853 -2.343 -7.367 1.00 93.56 119 MET A C 1
ATOM 957 O O . MET A 1 119 ? 13.484 -1.396 -8.060 1.00 93.56 119 MET A O 1
ATOM 961 N N . ARG A 1 120 ? 14.771 -3.218 -7.776 1.00 90.88 120 ARG A N 1
ATOM 962 C CA . ARG A 1 120 ? 15.320 -3.222 -9.132 1.00 90.88 120 ARG A CA 1
ATOM 963 C C . ARG A 1 120 ? 14.588 -4.249 -9.992 1.00 90.88 120 ARG A C 1
ATOM 965 O O . ARG A 1 120 ? 14.413 -5.398 -9.568 1.00 90.88 120 ARG A O 1
ATOM 972 N N . VAL A 1 121 ? 14.168 -3.825 -11.178 1.00 88.12 121 VAL A N 1
ATOM 973 C CA . VAL A 1 121 ? 13.601 -4.675 -12.229 1.00 88.12 121 VAL A CA 1
ATOM 974 C C . VAL A 1 121 ? 14.389 -4.378 -13.493 1.00 88.12 121 VAL A C 1
ATOM 976 O O . VAL A 1 121 ? 14.339 -3.259 -13.989 1.00 88.12 121 VAL A O 1
ATOM 979 N N . ASP A 1 122 ? 15.130 -5.371 -13.979 1.00 85.38 122 ASP A N 1
ATOM 980 C CA . ASP A 1 122 ? 16.115 -5.190 -15.047 1.00 85.38 122 ASP A CA 1
ATOM 981 C C . ASP A 1 122 ? 17.122 -4.081 -14.662 1.00 85.38 122 ASP A C 1
ATOM 983 O O . ASP A 1 122 ? 17.760 -4.179 -13.608 1.00 85.38 122 ASP A O 1
ATOM 987 N N . GLU A 1 123 ? 17.241 -3.020 -15.459 1.00 86.19 123 GLU A N 1
ATOM 988 C CA . GLU A 1 123 ? 18.108 -1.862 -15.182 1.00 86.19 123 GLU A CA 1
ATOM 989 C C . GLU A 1 123 ? 17.377 -0.717 -14.455 1.00 86.19 123 GLU A C 1
ATOM 991 O O . GLU A 1 123 ? 17.990 0.271 -14.058 1.00 86.19 123 GLU A O 1
ATOM 996 N N . GLU A 1 124 ? 16.071 -0.862 -14.216 1.00 90.31 124 GLU A N 1
ATOM 997 C CA . GLU A 1 124 ? 15.218 0.199 -13.686 1.00 90.31 124 GLU A CA 1
ATOM 998 C C . GLU A 1 124 ? 15.025 0.089 -12.171 1.00 90.31 124 GLU A C 1
ATOM 1000 O O . GLU A 1 124 ? 14.792 -0.992 -11.613 1.00 90.31 124 GLU A O 1
ATOM 1005 N N . ILE A 1 125 ? 15.054 1.237 -11.491 1.00 91.88 125 ILE A N 1
ATOM 1006 C CA . ILE A 1 125 ? 14.705 1.351 -10.072 1.00 91.88 125 ILE A CA 1
ATOM 1007 C C . ILE A 1 125 ? 13.244 1.781 -9.965 1.00 91.88 125 ILE A C 1
ATOM 1009 O O . ILE A 1 125 ? 12.845 2.824 -10.473 1.00 91.88 125 ILE A O 1
ATOM 1013 N N . ASN A 1 126 ? 12.454 0.977 -9.263 1.00 95.38 126 ASN A N 1
ATOM 1014 C CA . ASN A 1 126 ? 11.059 1.249 -8.955 1.00 95.38 126 ASN A CA 1
ATOM 1015 C C . ASN A 1 126 ? 10.905 1.450 -7.450 1.00 95.38 126 ASN A C 1
ATOM 1017 O O . ASN A 1 126 ? 11.394 0.631 -6.671 1.00 95.38 126 ASN A O 1
ATOM 1021 N N . ILE A 1 127 ? 10.198 2.501 -7.038 1.00 96.81 127 ILE A N 1
ATOM 1022 C CA . ILE A 1 127 ? 9.918 2.776 -5.626 1.00 96.81 127 ILE A CA 1
ATOM 1023 C C . ILE A 1 127 ? 8.415 2.689 -5.409 1.00 96.81 127 ILE A C 1
ATOM 1025 O O . ILE A 1 127 ? 7.658 3.455 -6.000 1.00 96.81 127 ILE A O 1
ATOM 1029 N N . LEU A 1 128 ? 7.993 1.751 -4.565 1.00 97.94 128 LEU A N 1
ATOM 1030 C CA . LEU A 1 128 ? 6.611 1.624 -4.124 1.00 97.94 128 LEU A CA 1
ATOM 1031 C C . LEU A 1 128 ? 6.433 2.329 -2.776 1.00 97.94 128 LEU A C 1
ATOM 1033 O O . LEU A 1 128 ? 7.218 2.120 -1.854 1.00 97.94 128 LEU A O 1
ATOM 1037 N N . MET A 1 129 ? 5.383 3.131 -2.652 1.00 97.44 129 MET A N 1
ATOM 1038 C CA . MET A 1 129 ? 4.964 3.753 -1.396 1.00 97.44 129 MET A CA 1
ATOM 1039 C C . MET A 1 129 ? 3.485 3.468 -1.130 1.00 97.44 129 MET A C 1
ATOM 1041 O O . MET A 1 129 ? 2.729 3.157 -2.054 1.00 97.44 129 MET A O 1
ATOM 1045 N N . ALA A 1 130 ? 3.068 3.590 0.129 1.00 97.69 130 ALA A N 1
ATOM 1046 C CA . ALA A 1 130 ? 1.662 3.529 0.512 1.00 97.69 130 ALA A CA 1
ATOM 1047 C C . ALA A 1 130 ? 1.140 4.915 0.887 1.00 97.69 130 ALA A C 1
ATOM 1049 O O . ALA A 1 130 ? 1.794 5.654 1.625 1.00 97.69 130 ALA A O 1
ATOM 1050 N N . SER A 1 131 ? -0.069 5.239 0.442 1.00 96.44 131 SER A N 1
ATOM 1051 C CA . SER A 1 131 ? -0.816 6.398 0.923 1.00 96.44 131 SER A CA 1
ATOM 1052 C C . SER A 1 131 ? -2.218 6.011 1.378 1.00 96.44 131 SER A C 1
ATOM 1054 O O . SER A 1 131 ? -2.753 4.960 1.017 1.00 96.44 131 SER A O 1
ATOM 1056 N N . VAL A 1 132 ? -2.833 6.887 2.165 1.00 96.06 132 VAL A N 1
ATOM 1057 C CA . VAL A 1 132 ? -4.248 6.828 2.516 1.00 96.06 132 VAL A CA 1
ATOM 1058 C C . VAL A 1 132 ? -4.922 8.069 1.962 1.00 96.06 132 VAL A C 1
ATOM 1060 O O . VAL A 1 132 ? -4.639 9.183 2.393 1.00 96.06 132 VAL A O 1
ATOM 1063 N N . LEU A 1 133 ? -5.826 7.868 1.009 1.00 95.19 133 LEU A N 1
ATOM 1064 C CA . LEU A 1 133 ? -6.654 8.903 0.409 1.00 95.19 133 LEU A CA 1
ATOM 1065 C C . LEU A 1 133 ? -8.040 8.896 1.071 1.00 95.19 133 LEU A C 1
ATOM 1067 O O . LEU A 1 133 ? -8.817 7.951 0.870 1.00 95.19 133 LEU A O 1
ATOM 1071 N N . PRO A 1 134 ? -8.390 9.945 1.831 1.00 92.69 134 PRO A N 1
ATOM 1072 C CA . PRO A 1 134 ? -9.744 10.130 2.313 1.00 92.69 134 PRO A CA 1
ATOM 1073 C C . PRO A 1 134 ? -10.715 10.397 1.163 1.00 92.69 134 PRO A C 1
ATOM 1075 O O . PRO A 1 134 ? -10.447 11.190 0.265 1.00 92.69 134 PRO A O 1
ATOM 1078 N N . CYS A 1 135 ? -11.872 9.748 1.200 1.00 92.12 135 CYS A N 1
ATOM 1079 C CA . CYS A 1 135 ? -13.010 10.035 0.334 1.00 92.12 135 CYS A CA 1
ATOM 1080 C C . CYS A 1 135 ? -14.225 10.381 1.204 1.00 92.12 135 CYS A C 1
ATOM 1082 O O . CYS A 1 135 ? -14.223 10.135 2.409 1.00 92.12 135 CYS A O 1
ATOM 1084 N N . LYS A 1 136 ? -15.283 10.933 0.594 1.00 89.06 136 LYS A N 1
ATOM 1085 C CA . LYS A 1 136 ? -16.479 11.415 1.311 1.00 89.06 136 LYS A CA 1
ATOM 1086 C C . LYS A 1 136 ? -17.056 10.385 2.299 1.00 89.06 136 LYS A C 1
ATOM 1088 O O . LYS A 1 136 ? -17.443 10.758 3.399 1.00 89.06 136 LYS A O 1
ATOM 1093 N N . GLU A 1 137 ? -17.083 9.108 1.912 1.00 90.38 137 GLU A N 1
ATOM 1094 C CA . GLU A 1 137 ? -17.705 8.015 2.681 1.00 90.38 137 GLU A CA 1
ATOM 1095 C C . GLU A 1 137 ? -16.819 6.758 2.742 1.00 90.38 137 GLU A C 1
ATOM 1097 O O . GLU A 1 137 ? -17.293 5.671 3.045 1.00 90.38 137 GLU A O 1
ATOM 1102 N N . SER A 1 138 ? -15.526 6.871 2.430 1.00 94.12 138 SER A N 1
ATOM 1103 C CA . SER A 1 138 ? -14.607 5.727 2.414 1.00 94.12 138 SER A CA 1
ATOM 1104 C C . SER A 1 138 ? -13.158 6.164 2.604 1.00 94.12 138 SER A C 1
ATOM 1106 O O . SER A 1 138 ? -12.833 7.342 2.467 1.00 94.12 138 SER A O 1
ATOM 1108 N N . LEU A 1 139 ? -12.265 5.206 2.840 1.00 94.50 139 LEU A N 1
ATOM 1109 C CA . LEU A 1 139 ? -10.819 5.412 2.729 1.00 94.50 139 LEU A CA 1
ATOM 1110 C C . LEU A 1 139 ? -10.259 4.529 1.616 1.00 94.50 139 LEU A C 1
ATOM 1112 O O . LEU A 1 139 ? -10.676 3.382 1.453 1.00 94.50 139 LEU A O 1
ATOM 1116 N N . VAL A 1 140 ? -9.308 5.064 0.856 1.00 97.12 140 VAL A N 1
ATOM 1117 C CA . VAL A 1 140 ? -8.590 4.310 -0.173 1.00 97.12 140 VAL A CA 1
ATOM 1118 C C . VAL A 1 140 ? -7.129 4.214 0.235 1.00 97.12 140 VAL A C 1
ATOM 1120 O O . VAL A 1 140 ? -6.437 5.224 0.304 1.00 97.12 140 VAL A O 1
ATOM 1123 N N . ILE A 1 141 ? -6.659 3.000 0.491 1.00 97.50 141 ILE A N 1
ATOM 1124 C CA . ILE A 1 141 ? -5.243 2.697 0.647 1.00 97.50 141 ILE A CA 1
ATOM 1125 C C . ILE A 1 141 ? -4.691 2.570 -0.770 1.00 97.50 141 ILE A C 1
ATOM 1127 O O . ILE A 1 141 ? -5.173 1.749 -1.557 1.00 97.50 141 ILE A O 1
ATOM 1131 N N . ARG A 1 142 ? -3.724 3.407 -1.135 1.00 97.81 142 ARG A N 1
ATOM 1132 C CA . ARG A 1 142 ? -3.120 3.383 -2.467 1.00 97.81 142 ARG A CA 1
ATOM 1133 C C . ARG A 1 142 ? -1.698 2.868 -2.382 1.00 97.81 142 ARG A C 1
ATOM 1135 O O . ARG A 1 142 ? -0.921 3.288 -1.534 1.00 97.81 142 ARG A O 1
ATOM 1142 N N . LEU A 1 143 ? -1.374 1.973 -3.298 1.00 98.38 143 LEU A N 1
ATOM 1143 C CA . LEU A 1 143 ? -0.018 1.573 -3.630 1.00 98.38 143 LEU A CA 1
ATOM 1144 C C . LEU A 1 143 ? 0.433 2.451 -4.795 1.00 98.38 143 LEU A C 1
ATOM 1146 O O . LEU A 1 143 ? -0.197 2.425 -5.849 1.00 98.38 143 LEU A O 1
ATOM 1150 N N . LEU A 1 144 ? 1.472 3.254 -4.600 1.00 97.12 144 LEU A N 1
ATOM 1151 C CA . LEU A 1 144 ? 1.917 4.263 -5.556 1.00 97.12 144 LEU A CA 1
ATOM 1152 C C . LEU A 1 144 ? 3.348 3.967 -5.986 1.00 97.12 144 LEU A C 1
ATOM 1154 O O . LEU A 1 144 ? 4.254 3.974 -5.152 1.00 97.12 144 LEU A O 1
ATOM 1158 N N . PHE A 1 145 ? 3.564 3.737 -7.280 1.00 96.75 145 PHE A N 1
ATOM 1159 C CA . PHE A 1 145 ? 4.907 3.841 -7.834 1.00 96.75 145 PHE A CA 1
ATOM 1160 C C . PHE A 1 145 ? 5.246 5.317 -8.023 1.00 96.75 145 PHE A C 1
ATOM 1162 O O . PHE A 1 145 ? 4.559 6.031 -8.759 1.00 96.75 145 PHE A O 1
ATOM 1169 N N . VAL A 1 146 ? 6.291 5.771 -7.338 1.00 93.50 146 VAL A N 1
ATOM 1170 C CA . VAL A 1 146 ? 6.799 7.144 -7.428 1.00 93.50 146 VAL A CA 1
ATOM 1171 C C . VAL A 1 146 ? 8.043 7.175 -8.301 1.00 93.50 146 VAL A C 1
ATOM 1173 O O . VAL A 1 146 ? 8.750 6.170 -8.425 1.00 93.50 146 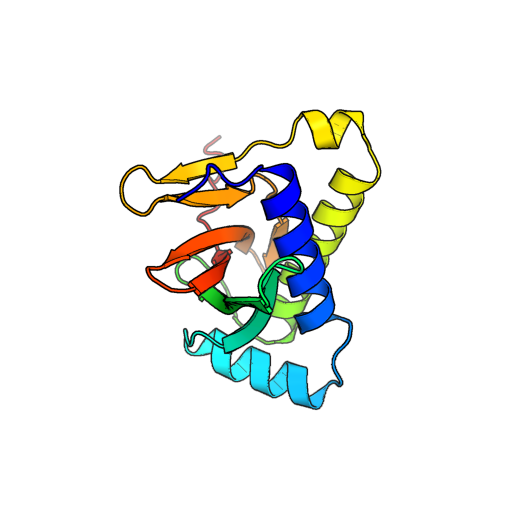VAL A O 1
ATOM 1176 N N . GLU A 1 147 ? 8.312 8.321 -8.920 1.00 86.31 147 GLU A N 1
ATOM 1177 C CA . GLU A 1 147 ? 9.593 8.516 -9.586 1.00 86.31 147 GLU A CA 1
ATOM 1178 C C . GLU A 1 147 ? 10.708 8.380 -8.550 1.00 86.31 147 GLU A C 1
ATOM 1180 O O . GLU A 1 147 ? 10.724 9.069 -7.528 1.00 86.31 147 GLU A O 1
ATOM 1185 N N . GLY A 1 148 ? 11.646 7.468 -8.805 1.00 64.44 148 GLY A N 1
ATOM 1186 C CA . GLY A 1 148 ? 12.911 7.517 -8.101 1.00 64.44 148 GLY A CA 1
ATOM 1187 C C . GLY A 1 148 ? 13.579 8.826 -8.479 1.00 64.44 148 GLY A C 1
ATOM 1188 O O . GLY A 1 148 ? 13.826 9.055 -9.663 1.00 64.44 148 GLY A O 1
ATOM 1189 N N . GLN A 1 149 ? 13.879 9.680 -7.499 1.00 49.97 149 GLN A N 1
ATOM 1190 C CA . GLN A 1 149 ? 14.905 10.684 -7.727 1.00 49.97 149 GLN A CA 1
ATOM 1191 C C . GLN A 1 149 ? 16.176 9.899 -8.038 1.00 49.97 149 GLN A C 1
ATOM 1193 O O . GLN A 1 149 ? 16.787 9.300 -7.152 1.00 49.97 149 GLN A O 1
ATOM 1198 N N . GLY A 1 150 ? 16.529 9.820 -9.322 1.00 39.72 150 GLY A N 1
ATOM 1199 C CA . GLY A 1 150 ? 17.893 9.507 -9.689 1.00 39.72 150 GLY A CA 1
ATOM 1200 C C . GLY A 1 150 ? 18.743 10.511 -8.931 1.00 39.72 150 GLY A C 1
ATOM 1201 O O . GLY A 1 150 ? 18.506 11.714 -9.036 1.00 39.72 150 GLY A O 1
ATOM 1202 N N . ALA A 1 151 ? 19.673 10.027 -8.113 1.00 34.47 151 ALA A N 1
ATOM 1203 C CA . ALA A 1 151 ? 20.774 10.863 -7.693 1.00 34.47 151 ALA A CA 1
ATOM 1204 C C . ALA A 1 151 ? 21.450 11.319 -8.990 1.00 34.47 151 ALA A C 1
ATOM 1206 O O . ALA A 1 151 ? 22.195 10.558 -9.607 1.00 34.47 151 ALA A O 1
ATOM 1207 N N . HIS A 1 152 ? 21.106 12.518 -9.456 1.00 32.50 152 HIS A N 1
ATOM 1208 C CA . HIS A 1 152 ? 21.990 13.274 -10.314 1.00 32.50 152 HIS A CA 1
ATOM 1209 C C . HIS A 1 152 ? 23.236 13.501 -9.460 1.00 32.50 152 HIS A C 1
ATOM 1211 O O . HIS A 1 152 ? 23.217 14.304 -8.527 1.00 32.50 152 HIS A O 1
ATOM 1217 N N . GLN A 1 153 ? 24.238 12.650 -9.690 1.00 33.28 153 GLN A N 1
ATOM 1218 C CA . GLN A 1 153 ? 25.620 12.939 -9.333 1.00 33.28 153 GLN A CA 1
ATOM 1219 C C . GLN A 1 153 ? 26.089 14.151 -10.132 1.00 33.28 153 GLN A C 1
ATOM 1221 O O . GLN A 1 153 ? 25.661 14.271 -11.306 1.00 33.28 153 GLN A O 1
#

Secondary structure (DSSP, 8-state):
-----HHHHHHHHHHHHHHHHTSS-HHHHHHHHHHHHTT--EEEEEEE-TTT--EEEEEEEEE-TT--S---HHHHHHHHHHHHHHHHHHHH-HHHHHT--EEE-TTT--EEEEEEEEEEETTEEEEEEEEEEEETTEEEEEEEEEPP-----

pLDDT: mean 89.4, std 12.6, range [32.5, 98.44]